Protein AF-A0A9E6Z5M3-F1 (afdb_monomer_lite)

Sequence (111 aa):
MNTYAKRLIRYFEGHSYRPYRCPAGYWTIGYGHKIKPHETFSVLTDREIEALLNQDLNERQHHLAALIQVPLTQHEEGALLSFIFNVGAGAFQRSALRMKNQPKRTWGGGS

Radius of gyration: 16.92 Å; chains: 1; bounding box: 38×45×45 Å

Structure (mmCIF, N/CA/C/O backbone):
data_AF-A0A9E6Z5M3-F1
#
_entry.id   AF-A0A9E6Z5M3-F1
#
loop_
_atom_site.group_PDB
_atom_site.id
_atom_site.type_symbol
_atom_site.label_atom_id
_atom_site.label_alt_id
_atom_site.label_comp_id
_atom_site.label_asym_id
_atom_site.label_entity_id
_atom_sit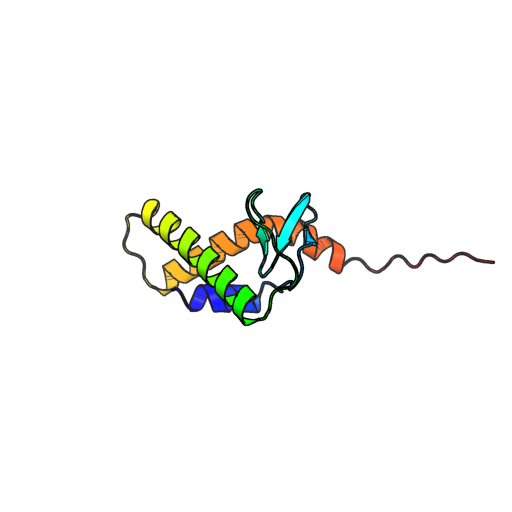e.label_seq_id
_atom_site.pdbx_PDB_ins_code
_atom_site.Cartn_x
_atom_site.Cartn_y
_atom_site.Cartn_z
_atom_site.occupancy
_atom_site.B_iso_or_equiv
_atom_site.auth_seq_id
_atom_site.auth_comp_id
_atom_site.auth_asym_id
_atom_site.auth_atom_id
_atom_site.pdbx_PDB_model_num
ATOM 1 N N . MET A 1 1 ? -0.646 8.654 11.293 1.00 61.41 1 MET A N 1
ATOM 2 C CA . MET A 1 1 ? -0.204 7.430 10.585 1.00 61.41 1 MET A CA 1
ATOM 3 C C . MET A 1 1 ? -0.005 6.302 11.591 1.00 61.41 1 MET A C 1
ATOM 5 O O . MET A 1 1 ? 0.776 6.473 12.523 1.00 61.41 1 MET A O 1
ATOM 9 N N . ASN A 1 2 ? -0.702 5.171 11.436 1.00 68.94 2 ASN A N 1
ATOM 10 C CA . ASN A 1 2 ? -0.621 4.051 12.380 1.00 68.94 2 ASN A CA 1
ATOM 11 C C . ASN A 1 2 ? 0.674 3.228 12.182 1.00 68.94 2 ASN A C 1
ATOM 13 O O . ASN A 1 2 ? 0.822 2.473 11.218 1.00 68.94 2 ASN A O 1
ATOM 17 N N . THR A 1 3 ? 1.634 3.385 13.096 1.00 74.75 3 THR A N 1
ATOM 18 C CA . THR A 1 3 ? 2.962 2.747 13.031 1.00 74.75 3 THR A CA 1
ATOM 19 C C . THR A 1 3 ? 2.925 1.237 13.284 1.00 74.75 3 THR A C 1
ATOM 21 O O . THR A 1 3 ? 3.782 0.516 12.768 1.00 74.75 3 THR A O 1
ATOM 24 N N . TYR A 1 4 ? 1.918 0.739 14.010 1.00 74.88 4 TYR A N 1
ATOM 25 C CA . TYR A 1 4 ? 1.732 -0.692 14.264 1.00 74.88 4 TYR A CA 1
ATOM 26 C C . TYR A 1 4 ? 1.339 -1.443 12.992 1.00 74.88 4 TYR A C 1
ATOM 28 O O . TYR A 1 4 ? 1.981 -2.440 12.660 1.00 74.88 4 TYR A O 1
ATOM 36 N N . ALA A 1 5 ? 0.360 -0.932 12.239 1.00 73.31 5 ALA A N 1
ATOM 37 C CA . ALA A 1 5 ? -0.054 -1.528 10.967 1.00 73.31 5 ALA A CA 1
ATOM 38 C C . ALA A 1 5 ? 1.119 -1.607 9.976 1.00 73.31 5 ALA A C 1
ATOM 40 O O . ALA A 1 5 ? 1.387 -2.663 9.406 1.00 73.31 5 ALA A O 1
ATOM 41 N N . LYS A 1 6 ? 1.895 -0.521 9.850 1.00 79.12 6 LYS A N 1
ATOM 42 C CA . LYS A 1 6 ? 3.097 -0.484 9.003 1.00 79.12 6 LYS A CA 1
ATOM 43 C C . LYS A 1 6 ? 4.119 -1.554 9.409 1.00 79.12 6 LYS A C 1
ATOM 45 O O . LYS A 1 6 ? 4.700 -2.198 8.539 1.00 79.12 6 LYS A O 1
ATOM 50 N N . ARG A 1 7 ? 4.336 -1.766 10.713 1.00 77.94 7 ARG A N 1
ATOM 51 C CA . ARG A 1 7 ? 5.272 -2.787 11.215 1.00 77.94 7 ARG A CA 1
ATOM 52 C C . ARG A 1 7 ? 4.797 -4.204 10.903 1.00 77.94 7 ARG A C 1
ATOM 54 O O . ARG A 1 7 ? 5.610 -5.018 10.482 1.00 77.94 7 ARG A O 1
ATOM 61 N N . LEU A 1 8 ? 3.507 -4.484 11.086 1.00 75.31 8 LEU A N 1
ATOM 62 C CA . LEU A 1 8 ? 2.922 -5.793 10.786 1.00 75.31 8 LEU A CA 1
ATOM 63 C C . LEU A 1 8 ? 3.014 -6.109 9.292 1.00 75.31 8 LEU A C 1
ATOM 65 O O . LEU A 1 8 ? 3.487 -7.181 8.930 1.00 75.31 8 LEU A O 1
ATOM 69 N N . ILE A 1 9 ? 2.666 -5.152 8.432 1.00 74.94 9 ILE A N 1
ATOM 70 C CA . ILE A 1 9 ? 2.759 -5.319 6.978 1.00 74.94 9 ILE A CA 1
ATOM 71 C C . ILE A 1 9 ? 4.203 -5.588 6.567 1.00 74.94 9 ILE A C 1
ATOM 73 O O . ILE A 1 9 ? 4.464 -6.577 5.907 1.00 74.94 9 ILE A O 1
ATOM 77 N N . ARG A 1 10 ? 5.170 -4.790 7.029 1.00 76.25 10 ARG A N 1
ATOM 78 C CA . ARG A 1 10 ? 6.589 -5.024 6.709 1.00 76.25 10 ARG A CA 1
ATOM 79 C C . ARG A 1 10 ? 7.115 -6.376 7.188 1.00 76.25 10 ARG A C 1
ATOM 81 O O . ARG A 1 10 ? 8.050 -6.903 6.598 1.00 76.25 10 ARG A O 1
ATOM 88 N N . TYR A 1 11 ? 6.581 -6.883 8.296 1.00 71.25 11 TYR A N 1
ATOM 89 C CA . TYR A 1 11 ? 7.024 -8.140 8.888 1.00 71.25 11 TYR A CA 1
ATOM 90 C C . TYR A 1 11 ? 6.438 -9.359 8.163 1.00 71.25 11 TYR A C 1
ATOM 92 O O . TYR A 1 11 ? 7.143 -10.346 7.971 1.00 71.25 11 TYR A O 1
ATOM 100 N N . PHE A 1 12 ? 5.165 -9.294 7.760 1.00 66.19 12 PHE A N 1
ATOM 101 C CA . PHE A 1 12 ? 4.447 -10.422 7.157 1.00 66.19 12 PHE A CA 1
ATOM 102 C C . PHE A 1 12 ? 4.386 -10.380 5.623 1.00 66.19 12 PHE A C 1
ATOM 104 O O . PHE A 1 12 ? 4.357 -11.431 4.986 1.00 66.19 12 PHE A O 1
ATOM 111 N N . GLU A 1 13 ? 4.388 -9.192 5.021 1.00 66.62 13 GLU A N 1
ATOM 112 C CA . GLU A 1 13 ? 4.306 -8.975 3.577 1.00 66.62 13 GLU A CA 1
ATOM 113 C C . GLU A 1 13 ? 5.697 -8.613 3.038 1.00 66.62 13 GLU A C 1
ATOM 115 O O . GLU A 1 13 ? 6.276 -7.583 3.384 1.00 66.62 13 GLU A O 1
ATOM 120 N N . GLY A 1 14 ? 6.253 -9.454 2.163 1.00 70.88 14 GLY A N 1
ATOM 121 C CA . GLY A 1 14 ? 7.407 -9.049 1.356 1.00 70.88 14 GLY A CA 1
ATOM 122 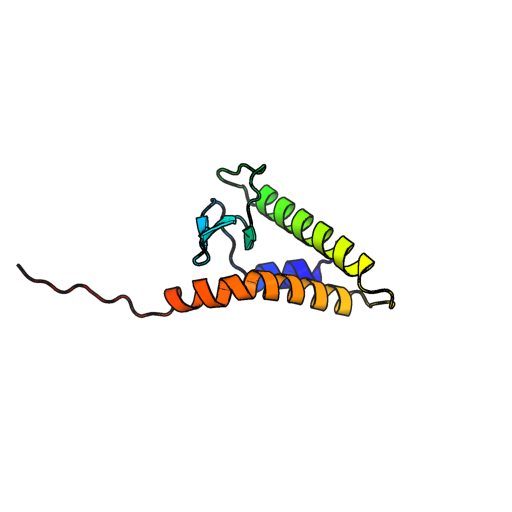C C . GLY A 1 14 ? 7.012 -7.965 0.345 1.00 70.88 14 GLY A C 1
ATOM 123 O O . GLY A 1 14 ? 5.859 -7.905 -0.079 1.00 70.88 14 GLY A O 1
ATOM 124 N N . HIS A 1 15 ? 7.959 -7.129 -0.088 1.00 82.19 15 HIS A N 1
ATOM 125 C CA . HIS A 1 15 ? 7.712 -6.090 -1.097 1.00 82.19 15 HIS A CA 1
ATOM 126 C C . HIS A 1 15 ? 8.364 -6.384 -2.451 1.00 82.19 15 HIS A C 1
ATOM 128 O O . HIS A 1 15 ? 9.335 -7.134 -2.554 1.00 82.19 15 HIS A O 1
ATOM 134 N N . SER A 1 16 ? 7.842 -5.744 -3.501 1.00 84.19 16 SER A N 1
ATOM 135 C CA . SER A 1 16 ? 8.447 -5.725 -4.838 1.00 84.19 16 SER A CA 1
ATOM 136 C C . SER A 1 16 ? 8.762 -4.302 -5.292 1.00 84.19 16 SER A C 1
ATOM 138 O O . SER A 1 16 ? 7.881 -3.444 -5.322 1.00 84.19 16 SER A O 1
ATOM 140 N N . TYR A 1 17 ? 10.001 -4.075 -5.731 1.00 89.25 17 TYR A N 1
ATOM 141 C CA . TYR A 1 17 ? 10.441 -2.812 -6.340 1.00 89.25 17 TYR A CA 1
ATOM 142 C C . TYR A 1 17 ? 9.931 -2.603 -7.764 1.00 89.25 17 TYR A C 1
ATOM 144 O O . TYR A 1 17 ? 9.978 -1.488 -8.272 1.00 89.25 17 TYR A O 1
ATOM 152 N N . ARG A 1 18 ? 9.457 -3.665 -8.419 1.00 90.25 18 ARG A N 1
ATOM 153 C CA . ARG A 1 18 ? 8.958 -3.630 -9.796 1.00 90.25 18 ARG A CA 1
ATOM 154 C C . ARG A 1 18 ? 7.491 -4.061 -9.850 1.00 90.25 18 ARG A C 1
ATOM 156 O O . ARG A 1 18 ? 7.108 -4.947 -9.074 1.00 90.25 18 ARG A O 1
ATOM 163 N N . PRO A 1 19 ? 6.688 -3.505 -10.775 1.00 91.62 19 PRO A N 1
ATOM 164 C CA . PRO A 1 19 ? 5.380 -4.036 -11.102 1.00 91.62 19 PRO A CA 1
ATOM 165 C C . PRO A 1 19 ? 5.479 -5.516 -11.450 1.00 91.62 19 PRO A C 1
ATOM 167 O O . PRO A 1 19 ? 6.345 -5.936 -12.219 1.00 91.62 19 PRO A O 1
ATOM 170 N N . TYR A 1 20 ? 4.566 -6.304 -10.910 1.00 85.44 20 TYR A N 1
ATOM 171 C CA . TYR A 1 20 ? 4.4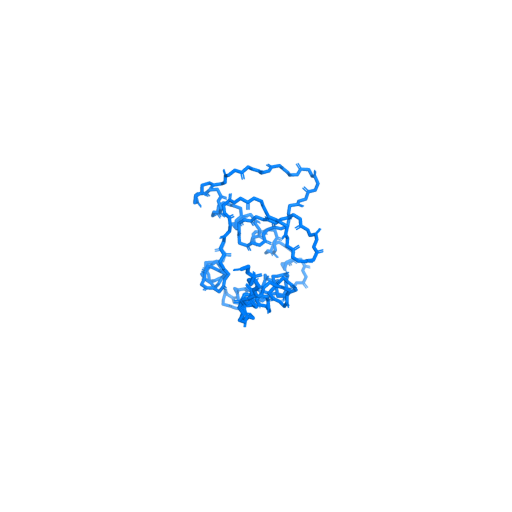19 -7.711 -11.236 1.00 85.44 20 TYR A CA 1
ATOM 172 C C . TYR A 1 20 ? 2.944 -8.052 -11.415 1.00 85.44 20 TYR A C 1
ATOM 174 O O . TYR A 1 20 ? 2.053 -7.330 -10.963 1.00 85.44 20 TYR A O 1
ATOM 182 N N . ARG A 1 21 ? 2.675 -9.162 -12.101 1.00 84.12 21 ARG A N 1
ATOM 183 C CA . ARG A 1 21 ? 1.326 -9.715 -12.203 1.00 84.12 21 ARG A CA 1
ATOM 184 C C . ARG A 1 21 ? 1.101 -10.645 -11.028 1.00 84.12 21 ARG A C 1
ATOM 186 O O . ARG A 1 21 ? 1.794 -11.653 -10.894 1.00 84.12 21 ARG A O 1
ATOM 193 N N . CYS A 1 22 ? 0.143 -10.312 -10.176 1.00 81.00 22 CYS A N 1
ATOM 194 C CA . CYS A 1 22 ? -0.286 -11.235 -9.144 1.00 81.00 22 CYS A CA 1
ATOM 195 C C . CYS A 1 22 ? -1.046 -12.423 -9.768 1.00 81.00 22 CYS A C 1
ATOM 197 O O . CYS A 1 22 ? -1.555 -12.306 -10.888 1.00 81.00 22 CYS A O 1
ATOM 199 N N . PRO A 1 23 ? -1.181 -13.563 -9.070 1.00 73.31 23 PRO A N 1
ATOM 200 C CA . PRO A 1 23 ? -1.878 -14.727 -9.623 1.00 73.31 23 PRO A CA 1
ATOM 201 C C . PRO A 1 23 ? -3.36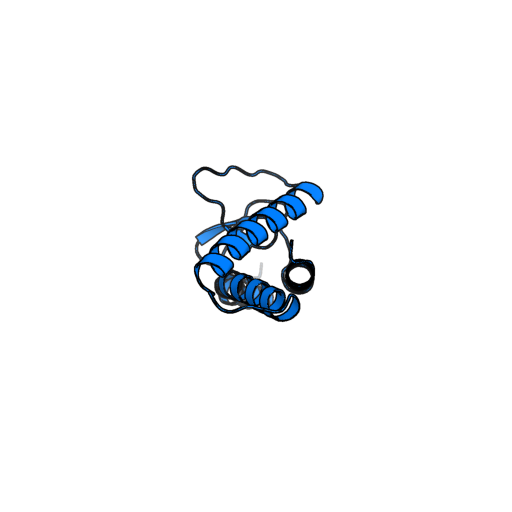9 -14.485 -9.909 1.00 73.31 23 PRO A C 1
ATOM 203 O O . PRO A 1 23 ? -3.945 -15.156 -10.756 1.00 73.31 23 PRO A O 1
ATOM 206 N N . ALA A 1 24 ? -3.985 -13.492 -9.258 1.00 76.88 24 ALA A N 1
ATOM 207 C CA . ALA A 1 24 ? -5.340 -13.031 -9.569 1.00 76.88 24 ALA A CA 1
ATOM 208 C C . ALA A 1 24 ? -5.424 -12.177 -10.855 1.00 76.88 24 ALA A C 1
ATOM 210 O O . ALA A 1 24 ? -6.498 -11.698 -11.207 1.00 76.88 24 ALA A O 1
ATOM 211 N N . GLY A 1 25 ? -4.308 -11.957 -11.558 1.00 82.19 25 GLY A N 1
ATOM 212 C CA . GLY A 1 25 ? -4.282 -11.224 -12.821 1.00 82.19 25 GLY A CA 1
ATOM 213 C C . GLY A 1 25 ? -4.374 -9.704 -12.665 1.00 82.19 25 GLY A C 1
ATOM 214 O O . GLY A 1 25 ? -4.825 -9.022 -13.585 1.00 82.19 25 GLY A O 1
ATOM 215 N N . TYR A 1 26 ? -3.934 -9.150 -11.536 1.00 85.38 26 TYR A N 1
ATOM 216 C CA . TYR A 1 26 ? -3.796 -7.703 -11.356 1.00 85.38 26 TYR A CA 1
ATOM 217 C C . TYR A 1 26 ? -2.329 -7.281 -11.403 1.00 85.38 26 TYR A C 1
ATOM 219 O O . TYR A 1 26 ? -1.435 -8.044 -11.044 1.00 85.38 26 TYR A O 1
ATOM 227 N N . TRP A 1 27 ? -2.090 -6.058 -11.873 1.00 89.94 27 TRP A N 1
ATOM 228 C CA . TRP A 1 27 ? -0.788 -5.415 -11.745 1.00 89.94 27 TRP A CA 1
ATOM 229 C C . TRP A 1 27 ? -0.597 -4.942 -10.304 1.00 89.94 27 TRP A C 1
ATOM 231 O O . TRP A 1 27 ? -1.495 -4.333 -9.718 1.00 89.94 27 TRP A O 1
ATOM 241 N N . THR A 1 28 ? 0.544 -5.280 -9.713 1.00 88.50 28 THR A N 1
ATOM 242 C CA . THR A 1 28 ? 0.816 -5.080 -8.288 1.00 88.50 28 THR A CA 1
ATOM 243 C C . THR A 1 28 ? 2.257 -4.614 -8.068 1.00 88.50 28 THR A C 1
ATOM 245 O O . THR A 1 28 ? 3.144 -5.007 -8.822 1.00 88.50 28 THR A O 1
ATOM 248 N N . ILE A 1 29 ? 2.505 -3.774 -7.058 1.00 90.50 29 ILE A N 1
ATOM 249 C CA . ILE A 1 29 ? 3.841 -3.261 -6.694 1.00 90.50 29 ILE A CA 1
ATOM 250 C C . ILE A 1 29 ? 3.952 -3.003 -5.182 1.00 90.50 29 ILE A C 1
ATOM 252 O O . ILE A 1 29 ? 2.951 -3.025 -4.469 1.00 90.50 29 ILE A O 1
ATOM 256 N N . GLY A 1 30 ? 5.165 -2.793 -4.663 1.00 89.19 30 GLY A N 1
ATOM 257 C CA . GLY A 1 30 ? 5.398 -2.464 -3.258 1.00 89.19 30 GLY A CA 1
ATOM 258 C C . GLY A 1 30 ? 4.945 -3.595 -2.339 1.00 89.19 30 GLY A C 1
ATOM 259 O O . GLY A 1 30 ? 5.143 -4.767 -2.660 1.00 89.19 30 GLY A O 1
ATOM 260 N N . TYR A 1 31 ? 4.304 -3.246 -1.225 1.00 85.25 31 TYR A N 1
ATOM 261 C CA . TYR A 1 31 ? 3.724 -4.190 -0.260 1.00 85.25 31 TYR A CA 1
ATOM 262 C C . TYR A 1 31 ? 2.329 -4.691 -0.692 1.00 85.25 31 TYR A C 1
ATOM 264 O O . TYR A 1 31 ? 1.410 -4.752 0.113 1.00 85.25 31 TYR A O 1
ATOM 272 N N . GLY A 1 32 ? 2.131 -5.010 -1.975 1.00 81.81 32 GLY A N 1
ATOM 273 C CA . GLY A 1 32 ? 0.842 -5.519 -2.470 1.00 81.81 32 GLY A CA 1
ATOM 274 C C . GLY A 1 32 ? -0.141 -4.445 -2.955 1.00 81.81 32 GLY A C 1
ATOM 275 O O . GLY A 1 32 ? -1.341 -4.703 -3.053 1.00 81.81 32 GLY A O 1
ATOM 276 N N . HIS A 1 33 ? 0.350 -3.255 -3.299 1.00 87.81 33 HIS A N 1
ATOM 277 C CA . HIS A 1 33 ? -0.449 -2.191 -3.897 1.00 87.81 33 HIS A CA 1
ATOM 278 C C . HIS A 1 33 ? -0.972 -2.616 -5.276 1.00 87.81 33 HIS A C 1
ATOM 280 O O . HIS A 1 33 ? -0.181 -2.926 -6.171 1.00 87.81 33 HIS A O 1
ATOM 286 N N . LYS A 1 34 ? -2.296 -2.625 -5.469 1.00 89.81 34 LYS A N 1
ATOM 287 C CA . LYS A 1 34 ? -2.927 -2.900 -6.768 1.00 89.81 34 LYS A CA 1
ATOM 288 C C . LYS A 1 34 ? -2.882 -1.639 -7.630 1.00 89.81 34 LYS A C 1
ATOM 290 O O . LYS A 1 34 ? -3.621 -0.702 -7.354 1.00 89.81 34 LYS A O 1
ATOM 295 N N . ILE A 1 35 ? -2.097 -1.685 -8.705 1.00 90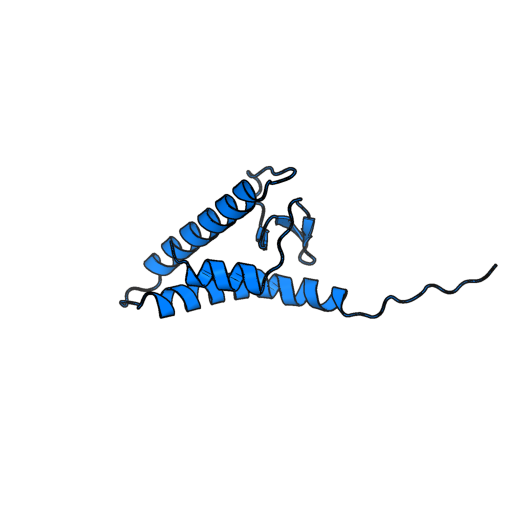.06 35 ILE A N 1
ATOM 296 C CA . ILE A 1 35 ? -1.930 -0.577 -9.649 1.00 90.06 35 ILE A CA 1
ATOM 297 C C . ILE A 1 35 ? -3.273 -0.298 -10.338 1.00 90.06 35 ILE A C 1
ATOM 299 O O . ILE A 1 35 ? -3.853 -1.177 -10.991 1.00 90.06 35 ILE A O 1
ATOM 303 N N . LYS A 1 36 ? -3.779 0.922 -10.167 1.00 90.19 36 LYS A N 1
ATOM 304 C CA . LYS A 1 36 ? -4.995 1.442 -10.796 1.00 90.19 36 LYS A CA 1
ATOM 305 C C . LYS A 1 36 ? -4.686 1.857 -12.248 1.00 90.19 36 LYS A C 1
ATOM 307 O O . LYS A 1 36 ? -3.545 2.176 -12.562 1.00 90.19 36 LYS A O 1
ATOM 312 N N . PRO A 1 37 ? -5.677 1.906 -13.160 1.00 89.56 37 PRO A N 1
ATOM 313 C CA . PRO A 1 37 ? -5.426 2.188 -14.582 1.00 89.56 37 PRO A CA 1
ATOM 314 C C . PRO A 1 37 ? -4.734 3.526 -14.895 1.00 89.56 37 PRO A C 1
ATOM 316 O O . PRO A 1 37 ? -4.132 3.657 -15.953 1.00 89.56 37 PRO A O 1
ATOM 319 N N . HIS A 1 38 ? -4.838 4.516 -14.004 1.00 91.62 38 HIS A N 1
ATOM 320 C CA . HIS A 1 38 ? -4.211 5.836 -14.150 1.00 91.62 38 HIS A CA 1
ATOM 321 C C . HIS A 1 38 ? -2.811 5.916 -13.525 1.00 91.62 38 HIS A C 1
ATOM 323 O O . HIS A 1 38 ? -2.151 6.946 -13.632 1.00 91.62 38 HIS A O 1
ATOM 329 N N . GLU A 1 39 ? -2.358 4.860 -12.853 1.00 91.06 39 GLU A N 1
ATOM 330 C CA . GLU A 1 39 ? -1.059 4.816 -12.197 1.00 91.06 39 GLU A CA 1
ATOM 331 C C . GLU A 1 39 ? -0.045 4.118 -13.103 1.00 91.06 39 GLU A C 1
ATOM 333 O O . GLU A 1 39 ? -0.315 3.073 -13.695 1.00 91.06 39 GLU A O 1
ATOM 338 N N . THR A 1 40 ? 1.149 4.693 -13.208 1.00 90.12 40 THR A N 1
ATOM 339 C CA . THR A 1 40 ? 2.266 4.097 -13.944 1.00 90.12 40 THR A CA 1
ATOM 340 C C . THR A 1 40 ? 3.474 4.042 -13.030 1.00 90.12 40 THR A C 1
ATOM 342 O O . THR A 1 40 ? 3.881 5.054 -12.467 1.00 90.12 40 THR A O 1
ATOM 345 N N . PHE A 1 41 ? 4.056 2.854 -12.900 1.00 91.00 41 PHE A N 1
ATOM 346 C CA . PHE A 1 41 ? 5.214 2.612 -12.050 1.00 91.00 41 PHE A CA 1
ATOM 347 C C . PHE A 1 41 ? 6.303 1.878 -12.832 1.00 91.00 41 PHE A C 1
ATOM 349 O O . PHE A 1 41 ? 6.007 1.053 -13.697 1.00 91.00 41 PHE A O 1
ATOM 356 N N . SER A 1 42 ? 7.565 2.163 -12.511 1.00 89.06 42 SER A N 1
ATOM 357 C CA . SER A 1 42 ? 8.737 1.513 -13.103 1.00 89.06 42 SER A CA 1
ATOM 358 C C . SER A 1 42 ? 9.525 0.742 -12.039 1.00 89.06 42 SER A C 1
ATOM 360 O O . SER A 1 42 ? 9.096 -0.325 -11.618 1.00 89.06 42 SER A O 1
ATOM 362 N N . VAL A 1 43 ? 10.674 1.238 -11.594 1.00 93.25 43 VAL A N 1
ATOM 363 C CA . VAL A 1 43 ? 11.400 0.694 -10.443 1.00 93.25 43 VAL A CA 1
ATOM 364 C C . VAL A 1 43 ? 11.283 1.708 -9.325 1.00 93.25 43 VAL A C 1
ATOM 366 O O . VAL A 1 43 ? 11.664 2.857 -9.517 1.00 93.25 43 VAL A O 1
ATOM 369 N N . LEU A 1 44 ? 10.768 1.282 -8.178 1.00 92.38 44 LEU A N 1
ATOM 370 C CA . LEU A 1 44 ? 10.709 2.122 -6.990 1.00 92.38 44 LEU A CA 1
ATOM 371 C C . LEU A 1 44 ? 11.991 1.991 -6.170 1.00 92.38 44 LEU A C 1
ATOM 373 O O . LEU A 1 44 ? 12.634 0.943 -6.146 1.00 92.38 44 LEU A O 1
ATOM 377 N N . THR A 1 45 ? 12.331 3.054 -5.461 1.00 93.94 45 THR A N 1
ATOM 378 C CA . THR A 1 45 ? 13.301 3.083 -4.365 1.00 93.94 45 THR A CA 1
ATOM 379 C C . THR A 1 45 ? 12.637 2.679 -3.047 1.00 93.94 45 THR A C 1
ATOM 381 O O . THR A 1 45 ? 11.411 2.686 -2.926 1.00 93.94 45 THR A O 1
ATOM 384 N N . ASP A 1 46 ? 13.429 2.387 -2.009 1.00 88.94 46 ASP A N 1
ATOM 385 C CA . ASP A 1 46 ? 12.889 2.120 -0.665 1.00 88.94 46 ASP A CA 1
ATOM 386 C C . ASP A 1 46 ? 12.001 3.262 -0.160 1.00 88.94 46 ASP A C 1
ATOM 388 O O . ASP A 1 46 ? 10.940 3.026 0.417 1.00 88.94 46 ASP A O 1
ATOM 392 N N . ARG A 1 47 ? 12.404 4.512 -0.424 1.00 92.12 47 ARG A N 1
ATOM 393 C CA . ARG A 1 47 ? 11.638 5.699 -0.028 1.00 92.12 47 ARG A CA 1
ATOM 394 C C . ARG A 1 47 ? 10.288 5.764 -0.734 1.00 92.12 47 ARG A C 1
ATOM 396 O O . ARG A 1 47 ? 9.294 6.083 -0.090 1.00 92.12 47 ARG A O 1
ATOM 403 N N . GLU A 1 48 ? 10.241 5.445 -2.023 1.00 92.94 48 GLU A N 1
ATOM 404 C CA . GLU A 1 48 ? 8.995 5.447 -2.795 1.00 92.94 48 GLU A CA 1
ATOM 405 C C . GLU A 1 48 ? 8.077 4.289 -2.403 1.00 92.94 48 GLU A C 1
ATOM 407 O O . GLU A 1 48 ? 6.873 4.489 -2.276 1.00 92.94 48 GLU A O 1
ATOM 412 N N . ILE A 1 49 ? 8.625 3.100 -2.124 1.00 90.00 49 ILE A N 1
ATOM 413 C CA . ILE A 1 49 ? 7.839 1.985 -1.578 1.00 90.00 49 ILE A CA 1
ATOM 414 C C . ILE A 1 49 ? 7.241 2.359 -0.222 1.00 90.00 49 ILE A C 1
ATOM 416 O O . ILE A 1 49 ? 6.073 2.072 0.047 1.00 90.00 49 ILE A O 1
ATOM 420 N N . GLU A 1 50 ? 8.030 2.988 0.650 1.00 89.25 50 GLU A N 1
ATOM 421 C CA . GLU A 1 50 ? 7.533 3.446 1.942 1.00 89.25 50 GLU A CA 1
ATOM 422 C C . GLU A 1 50 ? 6.460 4.527 1.799 1.00 89.25 50 GLU A C 1
ATOM 424 O O . GLU A 1 50 ? 5.456 4.479 2.512 1.00 89.25 50 GLU A O 1
ATOM 429 N N . ALA A 1 51 ? 6.647 5.481 0.886 1.00 91.12 51 ALA A N 1
ATOM 430 C CA . ALA A 1 51 ? 5.658 6.509 0.585 1.00 91.12 51 ALA A CA 1
ATOM 431 C C . ALA A 1 51 ? 4.352 5.898 0.058 1.00 91.12 51 ALA A C 1
ATOM 433 O O . ALA A 1 51 ? 3.278 6.269 0.531 1.00 91.12 51 ALA A O 1
ATOM 434 N N . LEU A 1 52 ? 4.441 4.907 -0.832 1.00 91.12 52 LEU A N 1
ATOM 435 C CA . LEU A 1 52 ? 3.282 4.193 -1.361 1.00 91.12 52 LEU A CA 1
ATOM 436 C C . LEU A 1 52 ? 2.529 3.441 -0.256 1.00 91.12 52 LEU A C 1
ATOM 438 O O . LEU A 1 52 ? 1.313 3.565 -0.149 1.00 91.12 52 LEU A O 1
ATOM 442 N N . LEU A 1 53 ? 3.244 2.741 0.633 1.00 89.19 53 LEU A N 1
ATOM 443 C CA . LEU A 1 53 ? 2.632 2.071 1.786 1.00 89.19 53 LEU A CA 1
ATOM 444 C C . LEU A 1 53 ? 1.931 3.066 2.723 1.00 89.19 53 LEU A C 1
ATOM 446 O O . LEU A 1 53 ? 0.853 2.789 3.245 1.00 89.19 53 LEU A O 1
ATOM 450 N N . ASN A 1 54 ? 2.545 4.225 2.951 1.00 89.44 54 ASN A N 1
ATOM 451 C CA . ASN A 1 54 ? 1.962 5.283 3.769 1.00 89.44 54 ASN A CA 1
ATOM 452 C C . ASN A 1 54 ? 0.666 5.823 3.137 1.00 89.44 54 ASN A C 1
ATOM 454 O O . ASN A 1 54 ? -0.321 6.006 3.847 1.00 89.44 54 ASN A O 1
ATOM 458 N N . GLN A 1 55 ? 0.651 6.044 1.818 1.00 89.19 55 GLN A N 1
ATOM 459 C CA . GLN A 1 55 ? -0.546 6.461 1.085 1.00 89.19 55 GLN A CA 1
ATOM 460 C C . GLN A 1 55 ? -1.652 5.404 1.196 1.00 89.19 55 GLN A C 1
ATOM 462 O O . GLN A 1 55 ? -2.778 5.724 1.572 1.00 89.19 55 GLN A O 1
ATOM 467 N N . ASP A 1 56 ? -1.308 4.139 0.959 1.00 86.19 56 ASP A N 1
ATOM 468 C CA . ASP A 1 56 ? -2.211 2.995 1.065 1.00 86.19 56 ASP A CA 1
ATOM 469 C C . ASP A 1 56 ? -2.867 2.881 2.449 1.00 86.19 56 ASP A C 1
ATOM 471 O O . ASP A 1 56 ? -4.065 2.594 2.566 1.00 86.19 56 ASP A O 1
ATOM 475 N N . LEU A 1 57 ? -2.083 3.080 3.509 1.00 85.00 57 LEU A N 1
ATOM 476 C CA . LEU A 1 57 ? -2.579 3.066 4.881 1.00 85.00 57 LEU A CA 1
ATOM 477 C C . LEU A 1 57 ? -3.471 4.269 5.173 1.00 85.00 57 LEU A C 1
ATOM 479 O O . LEU A 1 57 ? -4.488 4.105 5.842 1.00 85.00 57 LEU A O 1
ATOM 483 N N . ASN A 1 58 ? -3.127 5.449 4.657 1.00 86.06 58 ASN A N 1
ATOM 484 C CA . ASN A 1 58 ? -3.918 6.656 4.858 1.00 86.06 58 ASN A CA 1
ATOM 485 C C . ASN A 1 58 ? -5.290 6.561 4.171 1.00 86.06 58 ASN A C 1
ATOM 487 O O . ASN A 1 58 ? -6.306 6.864 4.792 1.00 86.06 58 ASN A O 1
ATOM 491 N N . GLU A 1 59 ? -5.338 6.071 2.925 1.00 83.56 59 GLU A N 1
ATOM 492 C CA . GLU A 1 59 ? -6.594 5.801 2.207 1.00 83.56 59 GLU A CA 1
ATOM 493 C C . GLU A 1 59 ? -7.484 4.839 3.015 1.00 83.56 59 GLU A C 1
ATOM 495 O O . GLU A 1 59 ? -8.660 5.113 3.260 1.00 83.56 59 GLU A O 1
ATOM 500 N N . ARG A 1 60 ? -6.912 3.736 3.516 1.00 79.56 60 ARG A N 1
ATOM 501 C CA . ARG A 1 60 ? -7.642 2.754 4.336 1.00 79.56 60 ARG A CA 1
ATOM 502 C C . ARG A 1 60 ? -8.091 3.321 5.681 1.00 79.56 60 ARG A C 1
ATOM 504 O O . ARG A 1 60 ? -9.188 2.996 6.122 1.00 79.56 60 ARG A O 1
ATOM 511 N N . GLN A 1 61 ? -7.282 4.167 6.314 1.00 80.38 61 GLN A N 1
ATOM 512 C CA . GLN A 1 61 ? -7.626 4.828 7.573 1.00 80.38 61 GLN A CA 1
ATOM 513 C C . GLN A 1 61 ? -8.820 5.768 7.398 1.00 80.38 61 GLN A C 1
ATOM 515 O O . GLN A 1 61 ? -9.748 5.727 8.202 1.00 80.38 61 GLN A O 1
ATOM 520 N N . HIS A 1 62 ? -8.856 6.541 6.311 1.00 80.50 62 HIS A N 1
ATOM 521 C CA . HIS A 1 62 ? -10.010 7.379 5.985 1.00 80.50 62 HIS A CA 1
ATOM 522 C C . HIS A 1 62 ? -11.277 6.543 5.756 1.00 80.50 62 HIS A C 1
ATOM 524 O O . HIS A 1 62 ? -12.339 6.878 6.278 1.00 80.50 62 HIS A O 1
ATOM 530 N N . HIS A 1 63 ? -11.174 5.425 5.030 1.00 78.38 63 HIS A N 1
ATOM 531 C CA . HIS A 1 63 ? -12.305 4.513 4.849 1.00 78.38 63 HIS A CA 1
ATOM 532 C C . HIS A 1 63 ? -12.765 3.874 6.165 1.00 78.38 63 HIS A C 1
ATOM 534 O O . HIS A 1 63 ? -13.965 3.760 6.398 1.00 78.38 63 HIS A O 1
ATOM 540 N N . LEU A 1 64 ? -11.833 3.488 7.040 1.00 76.56 64 LEU A N 1
ATOM 541 C CA . LEU A 1 64 ? -12.149 2.913 8.345 1.00 76.56 64 LEU A CA 1
ATOM 542 C C . LEU A 1 64 ? -12.890 3.917 9.233 1.00 76.56 64 LEU A C 1
ATOM 544 O O . LEU A 1 64 ? -13.922 3.571 9.800 1.00 76.56 64 LEU A O 1
ATOM 548 N N . ALA A 1 65 ? -12.408 5.160 9.296 1.00 75.56 65 ALA A N 1
ATOM 549 C CA . ALA A 1 65 ? -13.035 6.237 10.059 1.00 75.56 65 ALA A CA 1
ATOM 550 C C . ALA A 1 65 ? -14.447 6.580 9.553 1.00 75.56 65 ALA A C 1
ATOM 552 O O . ALA A 1 65 ? -15.308 6.962 10.338 1.00 75.56 65 ALA A O 1
ATOM 553 N N . ALA A 1 66 ? -14.709 6.415 8.253 1.00 74.50 66 ALA A N 1
ATOM 554 C CA . ALA A 1 66 ? -16.047 6.599 7.693 1.00 74.50 66 ALA A CA 1
ATOM 555 C C . ALA A 1 66 ? -17.020 5.461 8.062 1.00 74.50 66 ALA A C 1
ATOM 557 O O . ALA A 1 66 ? -18.230 5.680 8.109 1.00 74.50 66 ALA A O 1
ATOM 558 N N . LEU A 1 67 ? -16.509 4.248 8.303 1.00 74.44 67 LEU A N 1
ATOM 559 C CA . LEU A 1 67 ? -17.313 3.051 8.575 1.00 74.44 67 LEU A CA 1
ATOM 560 C C . LEU A 1 67 ? -17.505 2.774 10.071 1.00 74.44 67 LEU A C 1
ATOM 562 O O . LEU A 1 67 ? -18.536 2.233 10.465 1.00 74.44 67 LEU A O 1
ATOM 566 N N . ILE A 1 68 ? -16.521 3.117 10.902 1.00 74.38 68 ILE A N 1
ATOM 567 C CA . ILE A 1 68 ? -16.536 2.856 12.341 1.00 74.38 68 ILE A CA 1
ATOM 568 C C . ILE A 1 68 ? -16.785 4.167 13.080 1.00 74.38 68 ILE A C 1
ATOM 570 O O . ILE A 1 68 ? -15.912 5.022 13.169 1.00 74.38 68 ILE A O 1
ATOM 574 N N . GLN A 1 69 ? -17.987 4.298 13.642 1.00 73.88 69 GLN A N 1
ATOM 575 C CA . GLN A 1 69 ? -18.407 5.475 14.414 1.00 73.88 69 GLN A CA 1
ATOM 576 C C . GLN A 1 69 ? -18.178 5.324 15.927 1.00 73.88 69 GLN A C 1
ATOM 578 O O . GLN A 1 69 ? -18.522 6.217 16.698 1.00 73.88 69 GLN A O 1
ATOM 583 N N . VAL A 1 70 ? -17.610 4.195 16.364 1.00 76.31 70 VAL A N 1
ATOM 584 C CA . VAL A 1 70 ? -17.233 3.968 17.766 1.00 76.31 70 VAL A CA 1
ATOM 585 C C . VAL A 1 70 ? -15.769 4.361 17.997 1.00 76.31 70 VAL A C 1
ATOM 587 O O . VAL A 1 70 ? -14.939 4.146 17.111 1.00 76.31 70 VAL A O 1
ATOM 590 N N . PRO A 1 71 ? -15.421 4.932 19.165 1.00 72.69 71 PRO A N 1
ATOM 591 C CA . PRO A 1 71 ? -14.038 5.270 19.478 1.00 72.69 71 PRO A CA 1
ATOM 592 C C . PRO A 1 71 ? -13.188 3.997 19.564 1.00 72.69 71 PRO A C 1
ATOM 594 O O . PRO A 1 71 ? -13.528 3.065 20.289 1.00 72.69 71 PRO A O 1
ATOM 597 N N . LEU A 1 72 ? -12.075 3.978 18.831 1.00 76.19 72 LEU A N 1
ATOM 598 C CA . LEU A 1 72 ? -11.091 2.898 18.847 1.00 76.19 72 LEU A CA 1
ATOM 599 C C . LEU A 1 72 ? -9.803 3.370 19.518 1.00 76.19 72 LEU A C 1
ATOM 601 O O . LEU A 1 72 ? -9.365 4.507 19.326 1.00 76.19 72 LEU A O 1
ATOM 605 N N . THR A 1 73 ? -9.149 2.478 20.255 1.00 80.50 73 THR A N 1
ATOM 606 C CA . THR A 1 73 ? -7.770 2.703 20.694 1.00 80.50 73 THR A CA 1
ATOM 607 C C . THR A 1 73 ? -6.801 2.595 19.510 1.00 80.50 73 THR A C 1
ATOM 609 O O . THR A 1 73 ? -7.073 1.929 18.508 1.00 80.50 73 THR A O 1
ATOM 612 N N . GLN A 1 74 ? -5.608 3.191 19.632 1.00 75.12 74 GLN A N 1
ATOM 613 C CA . GLN A 1 74 ? -4.571 3.134 18.587 1.00 75.12 74 GLN A CA 1
ATOM 614 C C . GLN A 1 74 ? -4.184 1.691 18.201 1.00 75.12 74 GLN A C 1
ATOM 616 O O . GLN A 1 74 ? -3.825 1.417 17.049 1.00 75.12 74 GLN A O 1
ATOM 621 N N . HIS A 1 75 ? -4.241 0.767 19.163 1.00 75.75 75 HIS A N 1
ATOM 622 C CA . HIS A 1 75 ? -3.928 -0.645 18.956 1.00 75.75 75 HIS A CA 1
ATOM 623 C C . HIS A 1 75 ? -5.024 -1.368 18.172 1.00 75.75 75 HIS A C 1
ATOM 625 O O . HIS A 1 75 ? -4.705 -2.115 17.249 1.00 75.75 75 HIS A O 1
ATOM 631 N N . GLU A 1 76 ? -6.293 -1.118 18.496 1.00 77.25 76 GLU A N 1
ATOM 632 C CA . GLU A 1 76 ? -7.437 -1.696 17.782 1.00 77.25 76 GLU A CA 1
ATOM 633 C C . GLU A 1 76 ? -7.510 -1.173 16.350 1.00 77.25 76 GLU A C 1
ATOM 635 O O . GLU A 1 76 ? -7.647 -1.957 15.413 1.00 77.25 76 GLU A O 1
ATOM 640 N N . GLU A 1 77 ? -7.311 0.133 16.158 1.00 78.19 77 GLU A N 1
ATOM 641 C CA . GLU A 1 77 ? -7.215 0.728 14.826 1.00 78.19 77 GLU A CA 1
ATOM 642 C C . GLU A 1 77 ? -6.056 0.111 14.026 1.00 78.19 77 GLU A C 1
ATOM 644 O O . GLU A 1 77 ? -6.212 -0.247 12.860 1.00 78.19 77 GLU A O 1
ATOM 649 N N . GLY A 1 78 ? -4.893 -0.079 14.658 1.00 73.88 78 GLY A N 1
ATOM 650 C CA . GLY A 1 78 ? -3.729 -0.692 14.017 1.00 73.88 78 GLY A CA 1
ATOM 651 C C . GLY A 1 78 ? -3.958 -2.152 13.631 1.00 73.88 78 GLY A C 1
ATOM 652 O O . GLY A 1 78 ? -3.559 -2.570 12.541 1.00 73.88 78 GLY A O 1
ATOM 653 N N . ALA A 1 79 ? -4.632 -2.916 14.492 1.00 77.50 79 ALA A N 1
ATOM 654 C CA . ALA A 1 79 ? -5.007 -4.299 14.230 1.00 77.50 79 ALA A CA 1
ATOM 655 C C . ALA A 1 79 ? -6.030 -4.398 13.090 1.00 77.50 79 ALA A C 1
ATOM 657 O O . ALA A 1 79 ? -5.850 -5.214 12.188 1.00 77.50 79 ALA A O 1
ATOM 658 N N . LEU A 1 80 ? -7.049 -3.532 13.071 1.00 77.25 80 LEU A N 1
ATOM 659 C CA . LEU A 1 80 ? -8.049 -3.475 12.002 1.00 77.25 80 LEU A CA 1
ATOM 660 C C . LEU A 1 80 ? -7.437 -3.054 10.668 1.00 77.25 80 LEU A C 1
ATOM 662 O O . LEU A 1 80 ? -7.705 -3.688 9.651 1.00 77.25 80 LEU A O 1
ATOM 666 N N . LEU A 1 81 ? -6.564 -2.045 10.660 1.00 75.88 81 LEU A N 1
ATOM 667 C CA . LEU A 1 81 ? -5.840 -1.636 9.456 1.00 75.88 81 LEU A CA 1
ATOM 668 C C . LEU A 1 81 ? -4.954 -2.764 8.929 1.00 75.88 81 LEU A C 1
ATOM 670 O O . LEU A 1 81 ? -4.987 -3.052 7.734 1.00 75.88 81 LEU A O 1
ATOM 674 N N . SER A 1 82 ? -4.208 -3.443 9.807 1.00 71.06 82 SER A N 1
ATOM 675 C CA . SER A 1 82 ? -3.415 -4.607 9.411 1.00 71.06 82 SER A CA 1
ATOM 676 C C . SER A 1 82 ? -4.292 -5.757 8.932 1.00 71.06 82 SER A C 1
ATOM 678 O O . SER A 1 82 ? -3.888 -6.444 8.002 1.00 71.06 82 SER A O 1
ATOM 680 N N . PHE A 1 83 ? -5.465 -5.981 9.526 1.00 72.62 83 PHE A N 1
ATOM 681 C CA . PHE A 1 83 ? -6.402 -7.020 9.109 1.00 72.62 83 PHE A CA 1
ATOM 682 C C . PHE A 1 83 ? -7.016 -6.707 7.745 1.00 72.62 83 PHE A C 1
ATOM 684 O O . PHE A 1 83 ? -6.989 -7.558 6.871 1.00 72.62 83 PHE A O 1
ATOM 691 N N . ILE A 1 84 ? -7.494 -5.485 7.507 1.00 70.38 84 ILE A N 1
ATOM 692 C CA . ILE A 1 84 ? -8.031 -5.051 6.206 1.00 70.38 84 ILE A CA 1
ATOM 693 C C . ILE A 1 84 ? -6.947 -5.138 5.132 1.00 70.38 84 ILE A C 1
ATOM 695 O O . ILE A 1 84 ? -7.201 -5.621 4.026 1.00 70.38 84 ILE A O 1
ATOM 699 N N . PHE A 1 85 ? -5.723 -4.728 5.471 1.00 69.12 85 PHE A N 1
ATOM 700 C CA . PHE A 1 85 ? -4.573 -4.895 4.596 1.00 69.12 85 PHE A CA 1
ATOM 701 C C . PHE A 1 85 ? -4.295 -6.376 4.323 1.00 69.12 85 PHE A C 1
ATOM 703 O O . PHE A 1 85 ? -4.216 -6.751 3.163 1.00 69.12 85 PHE A O 1
ATOM 710 N N . ASN A 1 86 ? -4.254 -7.226 5.354 1.00 66.81 86 ASN A N 1
ATOM 711 C CA . ASN A 1 86 ? -4.068 -8.677 5.247 1.00 66.81 86 ASN A CA 1
ATOM 712 C C . ASN A 1 86 ? -5.250 -9.417 4.617 1.00 66.81 86 ASN A C 1
ATOM 714 O O . ASN A 1 86 ? -5.064 -10.527 4.156 1.00 66.81 86 ASN A O 1
ATOM 718 N N . VAL A 1 87 ? -6.470 -8.887 4.582 1.00 64.38 87 VAL A N 1
ATOM 719 C CA . VAL A 1 87 ? -7.604 -9.505 3.874 1.00 64.38 87 VAL A CA 1
ATOM 720 C C . VAL A 1 87 ? -7.540 -9.132 2.395 1.00 64.38 87 VAL A C 1
ATOM 722 O O . VAL A 1 87 ? -7.689 -10.007 1.537 1.00 64.38 87 VAL A O 1
ATOM 725 N N . GLY A 1 88 ? -7.215 -7.870 2.093 1.00 56.75 88 GLY A N 1
ATOM 726 C CA . GLY A 1 88 ? -6.909 -7.411 0.737 1.00 56.75 88 GLY A CA 1
ATOM 727 C C . GLY A 1 88 ? -5.678 -8.108 0.141 1.00 56.75 88 GLY A C 1
ATOM 728 O O . GLY A 1 88 ? -5.720 -8.560 -1.002 1.00 56.75 88 GLY A O 1
ATOM 729 N N . ALA A 1 89 ? -4.624 -8.285 0.940 1.00 54.31 89 ALA A N 1
ATOM 730 C CA . ALA A 1 89 ? -3.422 -9.048 0.614 1.00 54.31 89 ALA A CA 1
ATOM 731 C C . ALA A 1 89 ? -3.607 -10.556 0.831 1.00 54.31 89 ALA A C 1
ATOM 733 O O . ALA A 1 89 ? -2.918 -11.354 0.223 1.00 54.31 89 ALA A O 1
ATOM 734 N N . GLY A 1 90 ? -4.576 -11.006 1.619 1.00 53.97 90 GLY A N 1
ATOM 735 C CA . GLY A 1 90 ? -4.826 -12.422 1.912 1.00 53.97 90 GLY A CA 1
ATOM 736 C C . GLY A 1 90 ? -5.489 -13.143 0.748 1.00 53.97 90 GLY A C 1
ATOM 737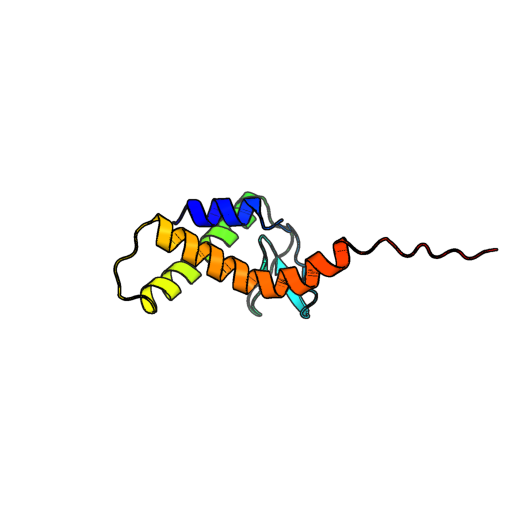 O O . GLY A 1 90 ? -5.189 -14.306 0.473 1.00 53.97 90 GLY A O 1
ATOM 738 N N . ALA A 1 91 ? -6.333 -12.433 -0.007 1.00 55.50 91 ALA A N 1
ATOM 739 C CA . ALA A 1 91 ? -6.733 -12.864 -1.345 1.00 55.50 91 ALA A CA 1
ATOM 740 C C . ALA A 1 91 ? -5.507 -13.095 -2.250 1.00 55.50 91 ALA A C 1
ATOM 742 O O . ALA A 1 91 ? -5.478 -14.055 -3.020 1.00 55.50 91 ALA A O 1
ATOM 743 N N . PHE A 1 92 ? -4.464 -12.275 -2.093 1.00 47.66 92 PHE A N 1
ATOM 744 C CA . PHE A 1 92 ? -3.189 -12.423 -2.783 1.00 47.66 92 PHE A CA 1
ATOM 745 C C . PHE A 1 92 ? -2.318 -13.559 -2.204 1.00 47.66 92 PHE A C 1
ATOM 747 O O . PHE A 1 92 ? -1.892 -14.418 -2.975 1.00 47.66 92 PHE A O 1
ATOM 754 N N . GLN A 1 93 ? -2.136 -13.673 -0.885 1.00 48.78 93 GLN A N 1
ATOM 755 C CA . GLN A 1 93 ? -1.382 -14.733 -0.206 1.00 48.78 93 GLN A CA 1
ATOM 756 C C . GLN A 1 93 ? -1.928 -16.127 -0.528 1.00 48.78 93 GLN A C 1
ATOM 758 O O . GLN A 1 93 ? -1.150 -17.010 -0.890 1.00 48.78 93 GLN A O 1
ATOM 763 N N . ARG A 1 94 ? -3.257 -16.329 -0.512 1.00 52.25 94 ARG A N 1
ATOM 764 C CA . ARG A 1 94 ? -3.881 -17.605 -0.926 1.00 52.25 94 ARG A CA 1
ATOM 765 C C . ARG A 1 94 ? -3.497 -18.024 -2.350 1.00 52.25 94 ARG A C 1
ATOM 767 O O . ARG A 1 94 ? -3.507 -19.211 -2.664 1.00 52.25 94 ARG A O 1
ATOM 774 N N . SER A 1 95 ? -3.128 -17.062 -3.192 1.00 49.62 95 SER A N 1
ATOM 775 C CA . SER A 1 95 ? -2.757 -17.274 -4.588 1.00 49.62 95 SER A CA 1
ATOM 776 C C . SER A 1 95 ? -1.231 -17.299 -4.827 1.00 49.62 95 SER A C 1
ATOM 778 O O . SER A 1 95 ? -0.765 -18.047 -5.684 1.00 49.62 95 SER A O 1
ATOM 780 N N . ALA A 1 96 ? -0.435 -16.558 -4.041 1.00 53.44 96 ALA A N 1
ATOM 781 C CA . ALA A 1 96 ? 1.014 -16.383 -4.213 1.00 53.44 96 ALA A CA 1
ATOM 782 C C . ALA A 1 96 ? 1.874 -17.277 -3.294 1.00 53.44 96 ALA A C 1
ATOM 784 O O . ALA A 1 96 ? 2.878 -17.832 -3.745 1.00 53.44 96 ALA A O 1
ATOM 785 N N . LEU A 1 97 ? 1.474 -17.493 -2.034 1.00 48.34 97 LEU A N 1
ATOM 786 C CA . LEU A 1 97 ? 2.200 -18.374 -1.102 1.00 48.34 97 LEU A CA 1
ATOM 787 C C . LEU A 1 97 ? 2.011 -19.861 -1.435 1.00 48.34 97 LEU A C 1
ATOM 789 O O . LEU A 1 97 ? 2.926 -20.653 -1.221 1.00 48.34 97 LEU A O 1
ATOM 793 N N . ARG A 1 98 ? 0.878 -20.254 -2.041 1.00 44.91 98 ARG A N 1
ATOM 794 C CA . ARG A 1 98 ? 0.635 -21.659 -2.421 1.00 44.91 98 ARG A CA 1
ATOM 795 C C . ARG A 1 98 ? 1.567 -22.156 -3.537 1.00 44.91 98 ARG A C 1
ATOM 797 O O . ARG A 1 98 ? 1.850 -23.348 -3.584 1.00 44.91 98 ARG A O 1
ATOM 804 N N . MET A 1 99 ? 2.068 -21.275 -4.408 1.00 46.53 99 MET A N 1
ATOM 805 C CA . MET A 1 99 ? 3.013 -21.655 -5.473 1.00 46.53 99 MET A CA 1
ATOM 806 C C . MET A 1 99 ? 4.474 -21.679 -5.016 1.00 46.53 99 MET A C 1
ATOM 808 O O . MET A 1 99 ? 5.249 -22.477 -5.534 1.00 46.53 99 MET A O 1
ATOM 812 N N . LYS A 1 100 ? 4.864 -20.854 -4.036 1.00 46.00 100 LYS A N 1
ATOM 813 C CA . LYS A 1 100 ? 6.266 -20.775 -3.590 1.00 46.00 100 LYS A CA 1
ATOM 814 C C . LYS A 1 100 ? 6.691 -21.940 -2.679 1.00 46.00 100 LYS A C 1
ATOM 816 O O . LYS A 1 100 ? 7.885 -22.137 -2.491 1.00 46.00 100 LYS A O 1
ATOM 821 N N . ASN A 1 101 ? 5.733 -22.737 -2.190 1.00 40.47 101 ASN A N 1
ATOM 822 C CA . ASN A 1 101 ? 5.962 -23.940 -1.378 1.00 40.47 101 ASN A CA 1
ATOM 823 C C . ASN A 1 101 ? 5.689 -25.267 -2.112 1.00 40.47 101 ASN A C 1
ATOM 825 O O . ASN A 1 101 ? 5.620 -26.312 -1.468 1.00 40.47 101 ASN A O 1
ATOM 829 N N . GLN A 1 102 ? 5.535 -25.263 -3.441 1.00 39.59 102 GLN A N 1
ATOM 830 C CA . GLN A 1 102 ? 5.547 -26.523 -4.185 1.00 39.59 102 GLN A CA 1
ATOM 831 C C . GLN A 1 102 ? 6.990 -26.899 -4.536 1.00 39.59 102 GLN A C 1
ATOM 833 O O . GLN A 1 102 ? 7.709 -26.056 -5.082 1.00 39.59 102 GLN A O 1
ATOM 838 N N . PRO A 1 103 ? 7.442 -28.135 -4.239 1.00 40.78 103 PRO A N 1
ATOM 839 C CA . PRO A 1 103 ? 8.745 -28.592 -4.695 1.00 40.78 103 PRO A CA 1
ATOM 840 C C . PRO A 1 103 ? 8.814 -28.425 -6.214 1.00 40.78 103 PRO A C 1
ATOM 842 O O . PRO A 1 103 ? 7.889 -28.810 -6.934 1.00 40.78 103 PRO A O 1
ATOM 845 N N . LYS A 1 104 ? 9.900 -27.807 -6.699 1.00 46.94 104 LYS A N 1
ATOM 846 C CA . LYS A 1 104 ? 10.188 -27.693 -8.132 1.00 46.94 104 LYS A CA 1
ATOM 847 C C . LYS A 1 104 ? 10.055 -29.090 -8.742 1.00 46.94 104 LYS A C 1
ATOM 849 O O . LYS A 1 104 ? 10.855 -29.963 -8.415 1.00 46.94 104 LYS A O 1
ATOM 854 N N . ARG A 1 105 ? 9.073 -29.309 -9.625 1.00 43.75 105 ARG A N 1
ATOM 855 C CA . ARG A 1 105 ? 9.098 -30.477 -10.514 1.00 43.75 105 ARG A CA 1
ATOM 856 C C . ARG A 1 105 ? 10.337 -30.316 -11.385 1.00 43.75 105 ARG A C 1
ATOM 858 O O . ARG A 1 105 ? 10.384 -29.446 -12.251 1.00 43.75 105 ARG A O 1
ATOM 865 N N . THR A 1 106 ? 11.365 -31.095 -11.081 1.00 46.97 106 THR A N 1
ATOM 866 C CA . THR A 1 106 ? 12.511 -31.294 -11.954 1.00 46.97 106 THR A CA 1
ATOM 867 C C . THR A 1 106 ? 11.989 -31.937 -13.236 1.00 46.97 106 THR A C 1
ATOM 869 O O . THR A 1 106 ? 11.346 -32.985 -13.202 1.00 46.97 106 THR A O 1
ATOM 872 N N . TRP A 1 107 ? 12.216 -31.290 -14.376 1.00 41.78 107 TRP A N 1
ATOM 873 C CA . TRP A 1 107 ? 12.082 -31.963 -15.661 1.00 41.78 107 TRP A CA 1
ATOM 874 C C . TRP A 1 107 ? 13.355 -32.778 -15.866 1.00 41.78 107 TRP A C 1
ATOM 876 O O . TRP A 1 107 ? 14.414 -32.229 -16.155 1.00 41.78 107 TRP A O 1
ATOM 886 N N . GLY A 1 108 ? 13.249 -34.083 -15.619 1.00 44.94 108 GLY A N 1
ATOM 887 C CA . GLY A 1 108 ? 14.178 -35.076 -16.139 1.00 44.94 108 GLY A CA 1
ATOM 888 C C . GLY A 1 108 ? 13.764 -35.461 -17.559 1.00 44.94 108 GLY A C 1
ATOM 889 O O . GLY A 1 108 ? 12.591 -35.722 -17.816 1.00 44.94 108 GLY A O 1
ATOM 890 N N . GLY A 1 109 ? 14.739 -35.476 -18.457 1.00 37.41 109 GLY A N 1
ATOM 891 C CA . GLY A 1 109 ? 14.642 -35.885 -19.857 1.00 37.41 109 GLY A CA 1
ATOM 892 C C . GLY A 1 109 ? 15.888 -35.327 -20.541 1.00 37.41 109 GLY A C 1
ATOM 893 O O . GLY A 1 109 ? 15.938 -34.140 -20.823 1.00 37.41 109 GLY A O 1
ATOM 894 N N . GLY A 1 110 ? 16.998 -36.053 -20.627 1.00 41.84 110 GLY A N 1
ATOM 895 C CA . GLY A 1 110 ? 17.075 -37.397 -21.180 1.00 41.84 110 GLY A CA 1
ATOM 896 C C . GLY A 1 110 ? 17.403 -37.234 -22.659 1.00 41.84 110 GLY A C 1
ATOM 897 O O . GLY A 1 110 ? 16.494 -37.178 -23.482 1.00 41.84 110 GLY A O 1
ATOM 898 N N . SER A 1 111 ? 18.692 -37.085 -22.948 1.00 40.50 111 SER A N 1
ATOM 899 C CA . SER A 1 111 ? 19.303 -37.210 -24.271 1.00 40.50 111 SER A CA 1
ATOM 900 C C . SER A 1 111 ? 20.516 -38.107 -24.124 1.00 40.50 111 SER A C 1
ATOM 902 O O . SER A 1 111 ? 21.303 -37.796 -23.197 1.00 40.50 111 SER A O 1
#

pLDDT: mean 73.77, std 16.1, range [37.41, 93.94]

Foldseek 3Di:
DQPLLVVLLVVPFDFAQAWDQFQVGFTAGQSGDGADPVDDHGGDDPVVSVVVVVVVLVVVLVVCVVVDPDDDDSVRSSVVSNVVSCVSCVVRCVRPVVVVPDPPPDDDDDD

Secondary structure (DSSP, 8-state):
--HHHHHHHHHHS--EEEEEE-TTS-EEEETTEE--TT-------HHHHHHHHHHHHHHHHHHHHHH--S---HHHHHHHHHHHHHHHHHHHHHHHHHHHTS---------